Protein AF-A0A3B0VBE1-F1 (afdb_monomer_lite)

InterPro domains:
  IPR004291 Transposase IS66, central domain [PF03050] (3-53)

Structure (mmCIF, N/CA/C/O backbone):
data_AF-A0A3B0VBE1-F1
#
_entry.id   AF-A0A3B0VBE1-F1
#
loop_
_atom_site.group_PDB
_atom_site.id
_atom_site.type_symbol
_atom_site.label_atom_id
_atom_site.label_alt_id
_atom_site.label_comp_id
_atom_site.label_asym_id
_atom_site.label_entity_id
_atom_site.label_seq_id
_atom_site.pdbx_PDB_ins_code
_atom_site.Cartn_x
_atom_site.Cartn_y
_atom_site.Cartn_z
_atom_site.occupancy
_atom_site.B_iso_or_equiv
_atom_site.auth_seq_id
_atom_site.auth_comp_id
_atom_site.auth_asym_id
_atom_site.auth_atom_id
_atom_site.pdbx_PDB_model_num
ATOM 1 N N . VAL A 1 1 ? -23.833 5.739 -2.770 1.00 48.03 1 VAL A N 1
ATOM 2 C CA . VAL A 1 1 ? -22.517 5.080 -2.954 1.00 48.03 1 VAL A CA 1
ATOM 3 C C . VAL A 1 1 ? -21.486 6.167 -3.220 1.00 48.03 1 VAL A C 1
ATOM 5 O O . VAL A 1 1 ? -21.585 6.821 -4.251 1.00 48.03 1 VAL A O 1
ATOM 8 N N . ASN A 1 2 ? -20.587 6.442 -2.271 1.00 65.88 2 ASN A N 1
ATOM 9 C CA . ASN A 1 2 ? -19.565 7.484 -2.426 1.00 65.88 2 ASN A CA 1
ATOM 10 C C . ASN A 1 2 ? -18.470 7.000 -3.386 1.00 65.88 2 ASN A C 1
ATOM 12 O O . ASN A 1 2 ? -17.826 5.988 -3.130 1.00 65.88 2 ASN A O 1
ATOM 16 N N . LYS A 1 3 ? -18.281 7.712 -4.501 1.00 78.06 3 LYS A N 1
ATOM 17 C CA . LYS A 1 3 ? -17.239 7.444 -5.503 1.00 78.06 3 LYS A CA 1
ATOM 18 C C . LYS A 1 3 ? -15.962 8.192 -5.114 1.00 78.06 3 LYS A C 1
ATOM 20 O O . LYS A 1 3 ? -15.654 9.229 -5.692 1.00 78.06 3 LYS A O 1
ATOM 25 N N . LEU A 1 4 ? -15.266 7.706 -4.089 1.00 84.31 4 LEU A N 1
ATOM 26 C CA . LEU A 1 4 ? -13.980 8.276 -3.691 1.00 84.31 4 LEU A CA 1
ATOM 27 C C . LEU A 1 4 ? -12.902 7.816 -4.676 1.00 84.31 4 LEU A C 1
ATOM 29 O O . LEU A 1 4 ? -12.678 6.618 -4.832 1.00 84.31 4 LEU A O 1
ATOM 33 N N . VAL A 1 5 ? -12.245 8.772 -5.329 1.00 84.81 5 VAL A N 1
ATOM 34 C CA . VAL A 1 5 ? -11.094 8.524 -6.201 1.00 84.81 5 VAL A CA 1
ATOM 35 C C . VAL A 1 5 ? -9.917 9.302 -5.637 1.00 84.81 5 VAL A C 1
ATOM 37 O O . VAL A 1 5 ? -9.998 10.517 -5.477 1.00 84.81 5 VAL A O 1
ATOM 40 N N . LEU A 1 6 ? -8.835 8.590 -5.332 1.00 84.56 6 LEU A N 1
ATOM 41 C CA . LEU A 1 6 ? -7.554 9.165 -4.948 1.00 84.56 6 LEU A CA 1
ATOM 4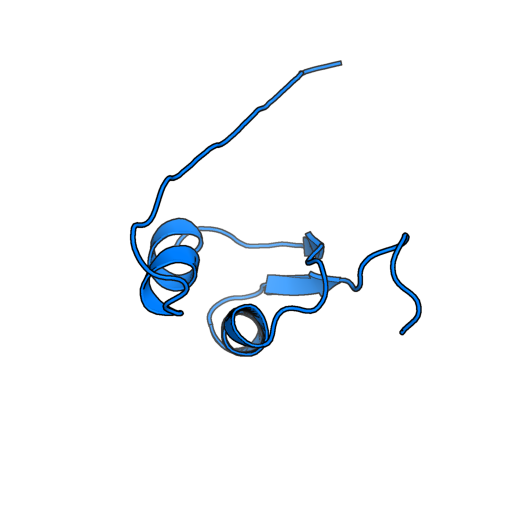2 C C . LEU A 1 6 ? -6.549 8.831 -6.047 1.00 84.56 6 LEU A C 1
ATOM 44 O O . LEU A 1 6 ? -6.369 7.663 -6.385 1.00 84.56 6 LEU A O 1
ATOM 48 N N . PHE A 1 7 ? -5.914 9.857 -6.605 1.00 87.06 7 PHE A N 1
ATOM 49 C CA . PHE A 1 7 ? -4.874 9.706 -7.613 1.00 87.06 7 PHE A CA 1
ATOM 50 C C . PHE A 1 7 ? -3.673 10.556 -7.209 1.00 87.06 7 PHE A C 1
ATOM 52 O O . PHE A 1 7 ? -3.749 11.782 -7.227 1.00 87.06 7 PHE A O 1
ATOM 59 N N . ASP A 1 8 ? -2.584 9.891 -6.834 1.00 86.00 8 ASP A N 1
ATOM 60 C CA . ASP A 1 8 ? -1.292 10.513 -6.558 1.00 86.00 8 ASP A CA 1
ATOM 61 C C . ASP A 1 8 ? -0.304 10.086 -7.649 1.00 86.00 8 ASP A C 1
ATOM 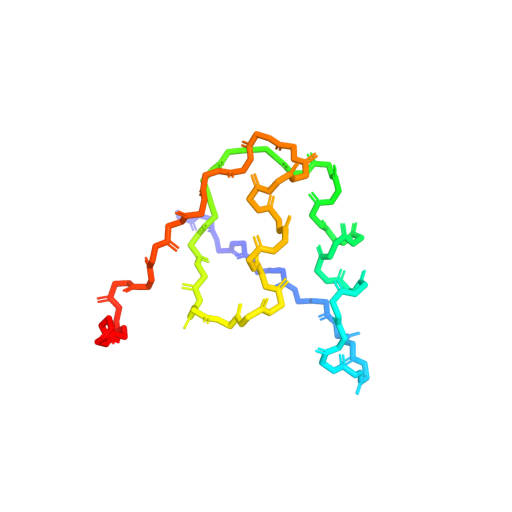63 O O . ASP A 1 8 ? -0.008 8.899 -7.809 1.00 86.00 8 ASP A O 1
ATOM 67 N N . TYR A 1 9 ? 0.156 11.043 -8.455 1.00 86.75 9 TYR A N 1
ATOM 68 C CA . TYR A 1 9 ? 1.066 10.758 -9.558 1.00 86.75 9 TYR A CA 1
ATOM 69 C C . TYR A 1 9 ? 2.515 10.848 -9.100 1.00 86.75 9 TYR A C 1
ATOM 71 O O . TYR A 1 9 ? 2.979 11.898 -8.657 1.00 86.75 9 TYR A O 1
ATOM 79 N N . GLN A 1 10 ? 3.263 9.772 -9.331 1.00 85.31 10 GLN A N 1
ATOM 80 C CA . GLN A 1 10 ? 4.695 9.732 -9.072 1.00 85.31 10 GLN A CA 1
ATOM 81 C C . GLN A 1 10 ? 5.462 9.369 -10.335 1.00 85.31 10 GLN A C 1
ATOM 83 O O . GLN A 1 10 ? 5.107 8.446 -11.066 1.00 85.31 10 GLN A O 1
ATOM 88 N N . LYS A 1 11 ? 6.540 10.116 -10.596 1.00 86.19 11 LYS A N 1
ATOM 89 C CA . LYS A 1 11 ? 7.354 9.964 -11.811 1.00 86.19 11 LYS A CA 1
ATOM 90 C C . LYS A 1 11 ? 8.065 8.610 -11.872 1.00 86.19 11 LYS A C 1
ATOM 92 O O . LYS A 1 11 ? 8.341 8.108 -12.959 1.00 86.19 11 LYS A O 1
ATOM 97 N N . THR A 1 12 ? 8.392 8.036 -10.719 1.00 83.44 12 THR A N 1
ATOM 98 C CA . THR A 1 12 ? 9.090 6.755 -10.607 1.00 83.44 12 THR A CA 1
ATOM 99 C C . THR A 1 12 ? 8.208 5.733 -9.904 1.00 83.44 12 THR A C 1
ATOM 101 O O . THR A 1 12 ? 7.373 6.072 -9.071 1.00 83.44 12 THR A O 1
ATOM 104 N N . ARG A 1 13 ? 8.432 4.447 -10.193 1.00 78.62 13 ARG A N 1
ATOM 105 C CA . ARG A 1 13 ? 7.779 3.327 -9.488 1.00 78.62 13 ARG A CA 1
ATOM 106 C C . ARG A 1 13 ? 8.472 2.991 -8.159 1.00 78.62 13 ARG A C 1
ATOM 108 O O . ARG A 1 13 ? 8.528 1.825 -7.760 1.00 78.62 13 ARG A O 1
ATOM 115 N N . SER A 1 14 ? 9.067 4.004 -7.529 1.00 81.81 14 SER A N 1
ATOM 116 C CA . SER A 1 14 ? 9.831 3.875 -6.289 1.00 81.81 14 SER A CA 1
ATOM 117 C C . SER A 1 14 ? 8.905 3.611 -5.102 1.00 81.81 14 SER A C 1
ATOM 119 O O . SER A 1 14 ? 7.745 4.013 -5.096 1.00 81.81 14 SER A O 1
ATOM 121 N N . ARG A 1 15 ? 9.440 2.952 -4.071 1.00 79.56 15 ARG A N 1
ATOM 122 C CA . ARG A 1 15 ? 8.696 2.580 -2.853 1.00 79.56 15 ARG A CA 1
ATOM 123 C C . ARG A 1 15 ? 8.385 3.776 -1.946 1.00 79.56 15 ARG A C 1
ATOM 125 O O . ARG A 1 15 ? 7.397 3.751 -1.232 1.00 79.56 15 ARG A O 1
ATOM 132 N N . GLU A 1 16 ? 9.193 4.834 -2.023 1.00 82.25 16 GLU A N 1
ATOM 133 C CA . GLU A 1 16 ? 9.032 6.061 -1.221 1.00 82.25 16 GLU A CA 1
ATOM 134 C C . GLU A 1 16 ? 7.663 6.717 -1.400 1.00 82.25 16 GLU A C 1
ATOM 136 O O . GLU A 1 16 ? 7.143 7.359 -0.491 1.00 82.25 16 GLU A O 1
ATOM 141 N N . GLY A 1 17 ? 7.089 6.551 -2.586 1.00 85.50 17 GLY A N 1
ATOM 142 C CA . GLY A 1 17 ? 5.809 7.118 -2.926 1.00 85.50 17 GLY A CA 1
ATOM 143 C C . GLY A 1 17 ? 4.647 6.583 -2.108 1.00 85.50 17 GLY A C 1
ATOM 144 O O . GLY A 1 17 ? 4.047 7.342 -1.342 1.00 85.50 17 GLY A O 1
ATOM 145 N N . PRO A 1 18 ? 4.334 5.284 -2.249 1.00 81.94 18 PRO A N 1
ATOM 146 C CA . PRO A 1 18 ? 3.299 4.658 -1.445 1.00 81.94 18 PRO A CA 1
ATOM 147 C C . PRO A 1 18 ? 3.603 4.718 0.055 1.00 81.94 18 PRO A C 1
ATOM 149 O O . PRO A 1 18 ? 2.662 4.883 0.825 1.00 81.94 18 PRO A O 1
ATOM 152 N N . ASP A 1 19 ? 4.873 4.668 0.474 1.00 82.12 19 ASP A N 1
ATOM 153 C CA . ASP A 1 19 ? 5.249 4.793 1.891 1.00 82.12 19 ASP A CA 1
ATOM 154 C C . ASP A 1 19 ? 4.829 6.154 2.480 1.00 82.12 19 ASP A C 1
ATOM 156 O O . ASP A 1 19 ? 4.238 6.200 3.557 1.00 82.12 19 ASP A O 1
ATOM 160 N N . ARG A 1 20 ? 5.050 7.267 1.762 1.00 83.38 20 ARG A N 1
ATOM 161 C CA . ARG A 1 20 ? 4.594 8.601 2.201 1.00 83.38 20 ARG A CA 1
ATOM 162 C C . ARG A 1 20 ? 3.078 8.749 2.141 1.00 83.38 20 ARG A C 1
ATOM 164 O O . ARG A 1 20 ? 2.480 9.311 3.053 1.00 83.38 20 ARG A O 1
ATOM 171 N N . MET A 1 21 ? 2.447 8.252 1.076 1.00 84.50 21 MET A N 1
ATOM 172 C CA . MET A 1 21 ? 0.997 8.384 0.895 1.00 84.50 21 MET A CA 1
ATOM 173 C C . MET A 1 21 ? 0.210 7.615 1.968 1.00 84.50 21 MET A C 1
ATOM 175 O O . MET A 1 21 ? -0.866 8.048 2.377 1.00 84.50 21 MET A O 1
ATOM 179 N N . LEU A 1 22 ? 0.739 6.476 2.424 1.00 83.69 22 LEU A N 1
ATOM 180 C CA . LEU A 1 22 ? 0.078 5.572 3.367 1.00 83.69 22 LEU A CA 1
ATOM 181 C C . LEU A 1 22 ? 0.626 5.676 4.799 1.00 83.69 22 LEU A C 1
ATOM 183 O O . LEU A 1 22 ? 0.255 4.866 5.644 1.00 83.69 22 LEU A O 1
ATOM 187 N N . GLU A 1 23 ? 1.451 6.680 5.108 1.00 82.69 23 GLU A N 1
ATOM 188 C CA . GLU A 1 23 ? 2.091 6.833 6.425 1.00 82.69 23 GLU A CA 1
ATOM 189 C C . GLU A 1 23 ? 1.084 6.933 7.590 1.00 82.69 23 GLU A C 1
ATOM 191 O O . GLU A 1 23 ? 1.346 6.454 8.700 1.00 82.69 23 GLU A O 1
ATOM 196 N N . SER A 1 24 ? -0.066 7.563 7.340 1.00 82.12 24 SER A N 1
ATOM 197 C CA . SER A 1 24 ? -1.156 7.756 8.304 1.00 82.12 24 SER A CA 1
ATOM 198 C C . SER A 1 24 ? -2.299 6.748 8.143 1.00 82.12 24 SER A C 1
ATOM 200 O O . SER A 1 24 ? -3.261 6.780 8.914 1.00 82.12 24 SER A O 1
ATOM 202 N N . TYR A 1 25 ? -2.215 5.848 7.159 1.00 83.88 25 TYR A N 1
ATOM 203 C CA . TYR A 1 25 ? -3.256 4.866 6.890 1.00 83.88 25 TYR A CA 1
ATOM 204 C C . TYR A 1 25 ? -3.106 3.641 7.796 1.00 83.88 25 TYR A C 1
ATOM 206 O O . TYR A 1 25 ? -2.021 3.088 7.953 1.00 83.88 25 TYR A O 1
ATOM 214 N N . THR A 1 26 ? -4.218 3.183 8.369 1.00 85.00 26 THR A N 1
ATOM 215 C CA . THR A 1 26 ? -4.288 1.944 9.155 1.00 85.00 26 THR A CA 1
ATOM 216 C C . THR A 1 26 ? -5.544 1.168 8.761 1.00 85.00 26 THR A C 1
ATOM 218 O O . THR A 1 26 ? -6.578 1.772 8.473 1.00 85.00 26 THR A O 1
ATOM 221 N N . GLY A 1 27 ? -5.464 -0.166 8.706 1.00 86.62 27 GLY A N 1
ATOM 222 C CA . GLY A 1 27 ? -6.583 -1.018 8.287 1.00 86.62 27 GLY A CA 1
ATOM 223 C C . GLY A 1 27 ? -6.217 -2.026 7.197 1.00 86.62 27 GLY A C 1
ATOM 224 O O . GLY A 1 27 ? -5.130 -2.600 7.208 1.00 86.62 27 GLY A O 1
ATOM 225 N N . TYR A 1 28 ? -7.144 -2.277 6.271 1.00 86.81 28 TYR A N 1
ATOM 226 C CA . TYR A 1 28 ? -7.001 -3.294 5.226 1.00 86.81 28 TYR A CA 1
ATOM 227 C C . TYR A 1 28 ? -6.709 -2.656 3.874 1.00 86.81 28 TYR A C 1
ATOM 229 O O . TYR A 1 28 ? -7.526 -1.895 3.359 1.00 86.81 28 TYR A O 1
ATOM 237 N N . LEU A 1 29 ? -5.579 -3.015 3.271 1.00 86.19 29 LEU A N 1
ATOM 238 C CA . LEU A 1 29 ? -5.184 -2.506 1.963 1.00 86.19 29 LEU A CA 1
ATOM 239 C C . LEU A 1 29 ? -5.128 -3.648 0.955 1.00 86.19 29 LEU A C 1
ATOM 241 O O . LEU A 1 29 ? -4.273 -4.525 1.058 1.00 86.19 29 LEU A O 1
ATOM 245 N N . GLN A 1 30 ? -6.015 -3.621 -0.037 1.00 86.50 30 GLN A N 1
ATOM 246 C CA . GLN A 1 30 ? -5.921 -4.512 -1.188 1.00 86.50 30 GLN A CA 1
ATOM 247 C C . GLN A 1 30 ? -4.913 -3.950 -2.187 1.00 86.50 30 GLN A C 1
ATOM 249 O O 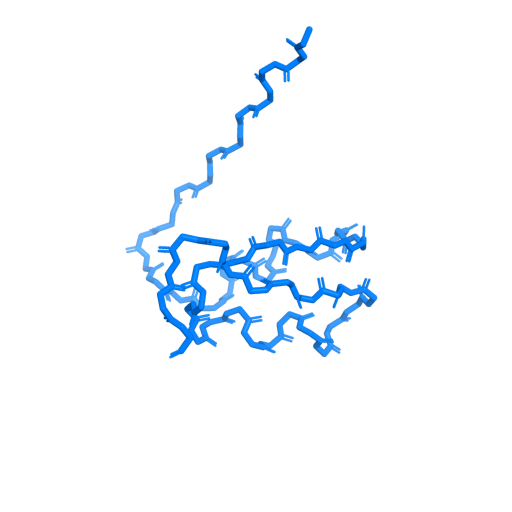. GLN A 1 30 ? -5.013 -2.794 -2.591 1.00 86.50 30 GLN A O 1
ATOM 254 N N . THR A 1 31 ? -3.957 -4.779 -2.593 1.00 84.31 31 THR A N 1
ATOM 255 C CA . THR A 1 31 ? -2.931 -4.411 -3.577 1.00 84.31 31 THR A CA 1
ATOM 256 C C . THR A 1 31 ? -2.945 -5.390 -4.744 1.00 84.31 31 THR A C 1
ATOM 258 O O . THR A 1 31 ? -3.454 -6.502 -4.626 1.00 84.31 31 THR A O 1
ATOM 261 N N . ASP A 1 32 ? -2.385 -4.983 -5.876 1.00 81.69 32 ASP A N 1
ATOM 262 C CA . ASP A 1 32 ? -2.245 -5.789 -7.095 1.00 81.69 32 ASP A CA 1
ATOM 263 C C . ASP A 1 32 ? -1.093 -6.814 -7.034 1.00 81.69 32 ASP A C 1
ATOM 265 O O . ASP A 1 32 ? -0.831 -7.503 -8.016 1.00 81.69 32 ASP A O 1
ATOM 269 N N . GLY A 1 33 ? -0.413 -6.936 -5.888 1.00 76.38 33 GLY A N 1
ATOM 270 C CA . GLY A 1 33 ? 0.735 -7.827 -5.710 1.00 76.38 33 GLY A CA 1
ATOM 271 C C . GLY A 1 33 ? 2.088 -7.201 -6.064 1.00 76.38 33 GLY A C 1
ATOM 272 O O . GLY A 1 33 ? 3.095 -7.906 -6.109 1.00 76.38 33 GLY A O 1
ATOM 273 N N . TYR A 1 34 ? 2.164 -5.887 -6.292 1.00 81.00 34 TYR A N 1
ATOM 274 C CA . TYR A 1 34 ? 3.441 -5.235 -6.571 1.00 81.00 34 TYR A CA 1
ATOM 275 C C . TYR A 1 34 ? 4.394 -5.231 -5.356 1.00 81.00 34 TYR A C 1
ATOM 277 O O . TYR A 1 34 ? 4.040 -4.846 -4.240 1.00 81.00 34 TYR A O 1
ATOM 285 N N . VAL A 1 35 ? 5.660 -5.603 -5.594 1.00 80.19 35 VAL A N 1
ATOM 286 C CA . VAL A 1 35 ? 6.708 -5.799 -4.566 1.00 80.19 35 VAL A CA 1
ATOM 287 C C . VAL A 1 35 ? 7.001 -4.536 -3.744 1.00 80.19 35 VAL A C 1
ATOM 289 O O . VAL A 1 35 ? 7.481 -4.614 -2.606 1.00 80.19 35 VAL A O 1
ATOM 292 N N . ALA A 1 36 ? 6.711 -3.344 -4.275 1.00 77.06 36 ALA A N 1
ATOM 293 C CA . ALA A 1 36 ? 6.879 -2.117 -3.503 1.00 77.06 36 ALA A CA 1
ATOM 294 C C . ALA A 1 36 ? 6.013 -2.115 -2.236 1.00 77.06 36 ALA A C 1
ATOM 296 O O . ALA A 1 36 ? 6.493 -1.673 -1.194 1.00 77.06 36 ALA A O 1
ATOM 297 N N . TYR A 1 37 ? 4.812 -2.697 -2.305 1.00 76.69 37 TYR A N 1
ATOM 298 C CA . TYR A 1 37 ? 3.841 -2.715 -1.216 1.00 76.69 37 TYR A CA 1
ATOM 299 C C . TYR A 1 37 ? 4.172 -3.709 -0.104 1.00 76.69 37 TYR A C 1
ATOM 301 O O . TYR A 1 37 ? 3.667 -3.561 1.003 1.00 76.69 37 TYR A O 1
ATOM 309 N N . THR A 1 38 ? 5.059 -4.681 -0.335 1.00 76.56 38 THR A N 1
ATOM 310 C CA . THR A 1 38 ? 5.441 -5.679 0.681 1.00 76.56 38 THR A CA 1
ATOM 311 C C . THR A 1 38 ? 5.987 -5.029 1.955 1.00 76.56 38 THR A C 1
ATOM 313 O O . THR A 1 38 ? 5.805 -5.561 3.049 1.00 76.56 38 THR A O 1
ATOM 316 N N . ASN A 1 39 ? 6.619 -3.858 1.829 1.00 75.81 39 ASN A N 1
ATOM 317 C CA . ASN A 1 39 ? 7.186 -3.134 2.962 1.00 75.81 39 ASN A CA 1
ATOM 318 C C . ASN A 1 39 ? 6.110 -2.470 3.843 1.00 75.81 39 ASN A C 1
ATOM 320 O O . ASN A 1 39 ? 6.324 -2.314 5.042 1.00 75.81 39 ASN A O 1
ATOM 324 N N . LEU A 1 40 ? 4.932 -2.162 3.285 1.00 74.44 40 LEU A N 1
AT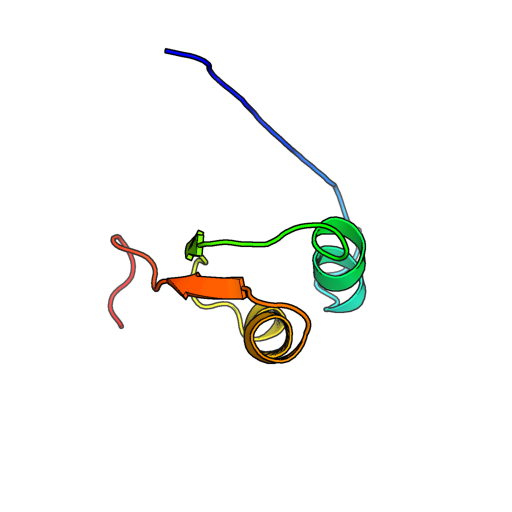OM 325 C CA . LEU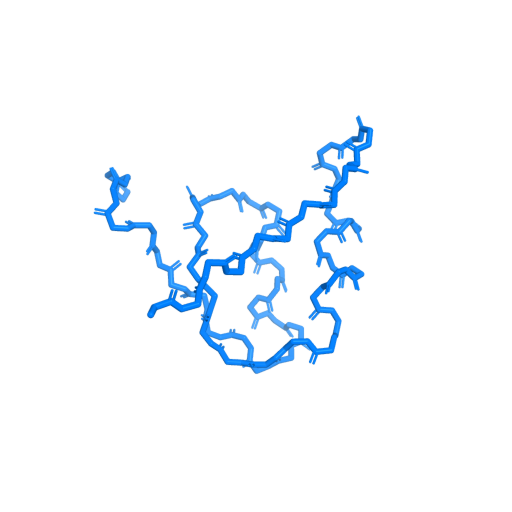 A 1 40 ? 3.813 -1.549 4.013 1.00 74.44 40 LEU A CA 1
ATOM 326 C C . LEU A 1 40 ? 3.254 -2.468 5.104 1.00 74.44 40 LEU A C 1
ATOM 328 O O . LEU A 1 40 ? 2.785 -1.986 6.133 1.00 74.44 40 LEU A O 1
ATOM 332 N N . LYS A 1 41 ? 3.367 -3.793 4.924 1.00 65.69 41 LYS A N 1
ATOM 333 C CA . LYS A 1 41 ? 2.970 -4.788 5.935 1.00 65.69 41 LYS A CA 1
ATOM 334 C C . LYS A 1 41 ? 3.709 -4.595 7.260 1.00 65.69 41 LYS A C 1
ATOM 336 O O . LYS A 1 41 ? 3.165 -4.887 8.318 1.00 65.69 41 LYS A O 1
ATOM 341 N N . ASN A 1 42 ? 4.944 -4.101 7.190 1.00 64.19 42 ASN A N 1
ATOM 342 C CA . ASN A 1 42 ? 5.816 -3.940 8.348 1.00 64.19 42 ASN A CA 1
ATOM 343 C C . ASN A 1 42 ? 5.681 -2.563 9.007 1.00 64.19 42 ASN A C 1
ATOM 345 O O . ASN A 1 42 ? 6.219 -2.374 10.094 1.00 64.19 42 ASN A O 1
ATOM 349 N N . GLN A 1 43 ? 5.017 -1.594 8.361 1.00 64.69 43 GLN A N 1
ATOM 350 C CA . GLN A 1 43 ? 5.168 -0.195 8.753 1.00 64.69 43 GLN A CA 1
ATOM 351 C C . GLN A 1 43 ? 4.163 0.308 9.788 1.00 64.69 43 GLN A C 1
ATOM 353 O O . GLN A 1 43 ? 4.612 1.071 10.630 1.00 64.69 43 GLN A O 1
ATOM 358 N N . LYS A 1 44 ? 2.871 -0.073 9.796 1.00 60.69 44 LYS A N 1
ATOM 359 C CA . LYS A 1 44 ? 1.886 0.455 10.784 1.00 60.69 44 LYS A CA 1
ATOM 360 C C . LYS A 1 44 ? 0.488 -0.177 10.652 1.00 60.69 44 LYS A C 1
ATOM 362 O O . LYS A 1 44 ? -0.400 0.406 10.048 1.00 60.69 44 LYS A O 1
ATOM 367 N N . ASN A 1 45 ? 0.238 -1.351 11.240 1.00 72.69 45 ASN A N 1
ATOM 368 C CA . ASN A 1 45 ? -1.124 -1.931 11.324 1.00 72.69 45 ASN A CA 1
ATOM 369 C C . ASN A 1 45 ? -1.883 -2.028 9.978 1.00 72.69 45 ASN A C 1
ATOM 371 O O . ASN A 1 45 ? -3.114 -1.951 9.944 1.00 72.69 45 ASN A O 1
ATOM 375 N N . ILE A 1 46 ? -1.161 -2.180 8.864 1.00 84.94 46 ILE A N 1
ATOM 376 C CA . ILE A 1 46 ? -1.763 -2.410 7.551 1.00 84.94 46 ILE A CA 1
ATOM 377 C C . ILE A 1 46 ? -1.788 -3.914 7.311 1.00 84.94 46 ILE A C 1
ATOM 379 O O . ILE A 1 46 ? -0.749 -4.566 7.189 1.00 84.94 46 ILE A O 1
ATOM 383 N N . THR A 1 47 ? -2.991 -4.466 7.205 1.00 84.81 47 THR A N 1
ATOM 384 C CA . THR A 1 47 ? -3.183 -5.835 6.736 1.00 84.81 47 THR A CA 1
ATOM 385 C C . THR A 1 47 ? -3.271 -5.806 5.217 1.00 84.81 47 THR A C 1
ATOM 387 O O . THR A 1 47 ? -4.271 -5.365 4.650 1.00 84.81 47 THR A O 1
ATOM 390 N N . LEU A 1 48 ? -2.202 -6.253 4.555 1.00 84.62 48 LEU A N 1
ATOM 391 C CA . LEU A 1 48 ? -2.190 -6.400 3.102 1.00 84.62 48 LEU A CA 1
ATOM 392 C C . LEU A 1 48 ? -3.113 -7.545 2.684 1.00 84.62 48 LEU A C 1
ATOM 394 O O . LEU A 1 48 ? -2.924 -8.689 3.100 1.00 84.62 48 LEU A O 1
ATOM 398 N N . LEU A 1 49 ? -4.081 -7.220 1.835 1.00 84.69 49 LEU A N 1
ATOM 399 C CA . LEU A 1 49 ? -4.950 -8.164 1.152 1.00 84.69 49 LEU A CA 1
ATOM 400 C C . LEU A 1 49 ? -4.438 -8.383 -0.275 1.00 84.69 49 LEU A C 1
ATOM 402 O O . LEU A 1 49 ? -3.951 -7.457 -0.934 1.00 84.69 49 LEU A O 1
ATOM 406 N N . ALA A 1 50 ? -4.561 -9.620 -0.749 1.00 81.88 50 ALA A N 1
ATOM 407 C CA . ALA A 1 50 ? -4.259 -9.970 -2.129 1.00 81.88 50 ALA A CA 1
ATOM 408 C C . ALA A 1 50 ? -5.354 -9.465 -3.078 1.00 81.88 50 ALA A C 1
ATOM 410 O O . ALA A 1 50 ? -6.504 -9.259 -2.683 1.00 81.88 50 ALA A O 1
ATOM 411 N N . CYS A 1 51 ? -4.990 -9.281 -4.343 1.00 81.50 51 CYS A N 1
ATOM 412 C CA . CYS A 1 51 ? -5.938 -8.919 -5.383 1.00 81.50 51 CYS A CA 1
ATOM 413 C C . CYS A 1 51 ? -6.924 -10.067 -5.635 1.00 81.50 51 CYS A C 1
ATOM 415 O O . CYS A 1 51 ? -6.512 -11.195 -5.880 1.00 81.50 51 CYS A O 1
ATOM 417 N N . LEU A 1 52 ? -8.224 -9.762 -5.655 1.00 77.12 52 LEU A N 1
ATOM 418 C CA . LEU A 1 52 ? -9.277 -10.724 -6.011 1.00 77.12 52 LEU A CA 1
ATOM 419 C C . LEU A 1 52 ? -9.316 -11.065 -7.513 1.00 77.12 52 LEU A C 1
ATOM 421 O O . LEU A 1 52 ? -10.002 -12.003 -7.905 1.00 77.12 52 LEU A O 1
ATOM 425 N N . ALA A 1 53 ? -8.622 -10.291 -8.353 1.00 78.00 53 ALA A N 1
ATOM 426 C CA . ALA A 1 53 ? -8.650 -10.427 -9.810 1.00 78.00 53 ALA A CA 1
ATOM 427 C C . ALA A 1 53 ? -7.340 -10.962 -10.417 1.00 78.00 53 ALA A C 1
ATOM 429 O O . ALA A 1 53 ? -7.345 -11.361 -11.580 1.00 78.00 53 ALA A O 1
ATOM 430 N N . CYS A 1 54 ? -6.232 -10.981 -9.665 1.00 62.47 54 CYS A N 1
ATOM 431 C CA . CYS A 1 54 ? -4.982 -11.584 -10.135 1.00 62.47 54 CYS A CA 1
ATOM 432 C C . CYS A 1 54 ? -4.889 -13.042 -9.661 1.00 62.47 54 CYS A C 1
ATOM 434 O O . CYS A 1 54 ? -5.207 -13.312 -8.501 1.00 62.47 54 CYS A O 1
ATOM 436 N N . PRO A 1 55 ? -4.422 -13.976 -10.510 1.00 58.72 55 PRO A N 1
ATOM 437 C CA . PRO A 1 55 ? -3.957 -15.265 -10.021 1.00 58.72 55 PRO A CA 1
ATOM 438 C C . PRO A 1 55 ? -2.788 -15.039 -9.052 1.00 58.72 55 PRO A C 1
ATOM 440 O O . PRO A 1 55 ? -1.940 -14.181 -9.308 1.00 58.72 55 PRO A O 1
ATOM 443 N N . ALA A 1 56 ? -2.809 -15.762 -7.931 1.00 55.59 56 ALA A N 1
ATOM 444 C CA . ALA A 1 56 ? -1.800 -15.698 -6.875 1.00 55.59 56 ALA A CA 1
ATOM 445 C C . 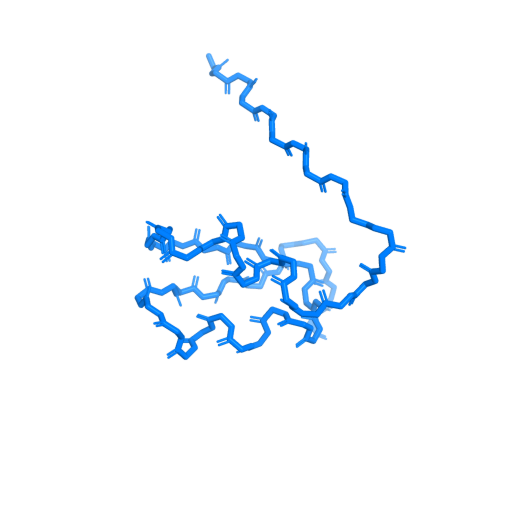ALA A 1 56 ? -0.412 -16.154 -7.347 1.00 55.59 56 ALA A C 1
ATOM 447 O O . ALA A 1 56 ? -0.353 -17.072 -8.199 1.00 55.59 56 ALA A O 1
#

Secondary structure (DSSP, 8-state):
----------SS--THHHHHHTTT--EEEE----GGGGGGGGTSSEEEEPPSSS--

Organism: NCBI:txid652676

pLDDT: mean 78.75, std 8.89, range [48.03, 87.06]

Foldseek 3Di:
DDPDDDDDDDPDPALVVVCVVCLVPADEDEDAPDPSCVVVVVRHNYDYDYDPPDDD

Sequence (56 aa):
VNKLVLFDYQKTRSREGPDRMLESYTGYLQTDGYVAYTNLKNQKNITLLACLACPA

Radius of gyration: 11.96 Å; chains: 1; bounding box: 32×26×23 Å